Protein AF-A0A1W9S1E7-F1 (afdb_monomer_lite)

pLDDT: mean 90.96, std 10.85, range [51.06, 98.81]

Foldseek 3Di:
DDWDFQFKAQAKDFFDKDFAAFKEKEFDPVLDDLVCLAVVLVVLLVVQVVCVVVLHAYEYEYEAEELDPRSLRGHNHDCNSNVSYQEYEYEYDPVGPHDYDPDPPSVVSCVVSRRMYHYAYPPDPGHRPVVVVVPAAWPDDDSTMTMGGHPGTWMWGDDNVSSIITIIDD

Structure (mmCIF, N/CA/C/O backbone):
data_AF-A0A1W9S1E7-F1
#
_entry.id   AF-A0A1W9S1E7-F1
#
loop_
_atom_site.group_PDB
_atom_site.id
_atom_site.type_symbol
_atom_site.label_atom_id
_atom_site.label_alt_id
_atom_site.label_comp_id
_atom_site.label_asym_id
_atom_site.label_entity_id
_atom_site.label_seq_id
_atom_site.pdbx_PDB_ins_code
_atom_site.Cartn_x
_atom_site.Cartn_y
_atom_site.Cartn_z
_atom_site.occupancy
_atom_site.B_iso_or_equiv
_atom_site.auth_seq_id
_atom_site.auth_comp_id
_atom_site.auth_asym_id
_atom_site.auth_atom_id
_atom_site.pdbx_PDB_model_num
ATOM 1 N N . LYS A 1 1 ? -22.918 0.254 13.176 1.00 51.06 1 LYS A N 1
ATOM 2 C CA . LYS A 1 1 ? -22.555 -0.049 11.771 1.00 51.06 1 LYS A CA 1
ATOM 3 C C . LYS A 1 1 ? -21.868 -1.412 11.745 1.00 51.06 1 LYS A C 1
ATOM 5 O O . LYS A 1 1 ? -21.280 -1.764 12.758 1.00 51.06 1 LYS A O 1
ATOM 10 N N . SER A 1 2 ? -22.016 -2.203 10.681 1.00 67.81 2 SER A N 1
ATOM 11 C CA . SER A 1 2 ? -21.352 -3.512 10.568 1.00 67.81 2 SER A CA 1
ATOM 12 C C . SER A 1 2 ? -20.034 -3.319 9.831 1.00 67.81 2 SER A C 1
ATOM 14 O O . SER A 1 2 ? -20.078 -2.984 8.652 1.00 67.81 2 SER A O 1
ATOM 16 N N . GLU A 1 3 ? -18.904 -3.539 10.505 1.00 78.06 3 GLU A N 1
ATOM 17 C CA . GLU A 1 3 ? -17.582 -3.542 9.866 1.00 78.06 3 GLU A CA 1
ATOM 18 C C . GLU A 1 3 ? -17.570 -4.558 8.711 1.00 78.06 3 GLU A C 1
ATOM 20 O O . GLU A 1 3 ? -18.055 -5.688 8.849 1.00 78.06 3 GLU A O 1
ATOM 25 N N . LYS A 1 4 ? -17.038 -4.155 7.558 1.00 91.62 4 LYS A N 1
ATOM 26 C CA . LYS A 1 4 ? -16.901 -4.990 6.363 1.00 91.62 4 LYS A CA 1
ATOM 27 C C . LYS A 1 4 ? -15.423 -5.196 6.056 1.00 91.62 4 LYS A C 1
ATOM 29 O O . LYS A 1 4 ? -14.613 -4.282 6.151 1.00 91.62 4 LYS A O 1
ATOM 34 N N . VAL A 1 5 ? -15.067 -6.413 5.656 1.00 95.06 5 VAL A N 1
ATOM 35 C CA . VAL A 1 5 ? -13.684 -6.762 5.300 1.00 95.06 5 VAL A CA 1
ATOM 36 C C . VAL A 1 5 ? -13.296 -6.106 3.978 1.00 95.06 5 VAL A C 1
ATOM 38 O O . VAL A 1 5 ? -13.956 -6.370 2.974 1.00 95.06 5 VAL A O 1
ATOM 41 N N . LEU A 1 6 ? -12.233 -5.298 3.970 1.00 95.75 6 LEU A N 1
ATOM 42 C CA . LEU A 1 6 ? -11.569 -4.801 2.758 1.00 95.75 6 LEU A CA 1
ATOM 43 C C . LEU A 1 6 ? -10.621 -5.860 2.181 1.00 95.75 6 LEU A C 1
ATOM 45 O O . LEU A 1 6 ? -10.661 -6.137 0.984 1.00 95.75 6 LEU A O 1
ATOM 49 N N . LEU A 1 7 ? -9.781 -6.440 3.042 1.00 96.62 7 LEU A N 1
ATOM 50 C CA . LEU A 1 7 ? -8.892 -7.565 2.744 1.00 96.62 7 LEU A CA 1
ATOM 51 C C . LEU A 1 7 ? -8.532 -8.310 4.034 1.00 96.62 7 LEU A C 1
ATOM 53 O O . LEU A 1 7 ? -8.591 -7.734 5.124 1.00 96.62 7 LEU A O 1
ATOM 57 N N . ALA A 1 8 ? -8.129 -9.573 3.910 1.00 96.38 8 ALA A N 1
ATOM 58 C CA . ALA A 1 8 ? -7.522 -10.324 5.005 1.00 96.38 8 ALA A CA 1
ATOM 59 C C . ALA A 1 8 ? -6.406 -11.239 4.490 1.00 96.38 8 ALA A C 1
ATOM 61 O O . ALA A 1 8 ? -6.344 -11.571 3.306 1.00 96.38 8 ALA A O 1
ATOM 62 N N . SER A 1 9 ? -5.512 -11.635 5.389 1.00 94.44 9 SER A N 1
ATOM 63 C CA . SER A 1 9 ? -4.377 -12.496 5.071 1.00 94.44 9 SER A CA 1
ATOM 64 C C . SER A 1 9 ? -4.070 -13.451 6.223 1.00 94.44 9 SER A C 1
ATOM 66 O O . SER A 1 9 ? -4.229 -13.103 7.394 1.00 94.44 9 SER A O 1
ATOM 68 N N . ASP A 1 10 ? -3.631 -14.655 5.864 1.00 93.06 10 ASP A N 1
ATOM 69 C CA . ASP A 1 10 ? -3.043 -15.683 6.730 1.00 93.06 10 ASP A CA 1
ATOM 70 C C . ASP A 1 10 ? -1.501 -15.660 6.714 1.00 93.06 10 ASP A C 1
ATOM 72 O O . ASP A 1 10 ? -0.846 -16.521 7.302 1.00 93.06 10 ASP A O 1
ATOM 76 N N . THR A 1 11 ? -0.926 -14.663 6.040 1.00 91.44 11 THR A N 1
ATOM 77 C CA . THR A 1 11 ? 0.507 -14.437 5.913 1.00 91.44 11 THR A CA 1
ATOM 78 C C . THR A 1 11 ? 0.792 -12.960 6.193 1.00 91.44 11 THR A C 1
ATOM 80 O O . THR A 1 11 ? 0.751 -12.105 5.304 1.00 91.44 11 THR A O 1
ATOM 83 N N . VAL A 1 12 ? 1.061 -12.639 7.457 1.00 92.88 12 VAL A N 1
ATOM 84 C CA . VAL A 1 12 ? 1.309 -11.262 7.915 1.00 92.88 12 VAL A CA 1
ATOM 85 C C . VAL A 1 12 ? 2.567 -11.156 8.765 1.00 92.88 12 VAL A C 1
ATOM 87 O O . VAL A 1 12 ? 3.027 -12.136 9.352 1.00 92.88 12 VAL A O 1
ATOM 90 N N . VAL A 1 13 ? 3.093 -9.938 8.873 1.00 91.25 13 VAL A N 1
ATOM 91 C CA . VAL A 1 13 ? 4.186 -9.587 9.785 1.00 91.25 13 VAL A CA 1
ATOM 92 C C . VAL A 1 13 ? 3.815 -8.344 10.584 1.00 91.25 13 VAL A C 1
ATOM 94 O O . VAL A 1 13 ? 3.153 -7.434 10.088 1.00 91.25 13 VAL A O 1
ATOM 97 N N . GLY A 1 14 ? 4.265 -8.314 11.836 1.00 90.81 14 GLY A N 1
ATOM 98 C CA . GLY A 1 14 ? 3.929 -7.278 12.803 1.00 90.81 14 GLY A CA 1
ATOM 99 C C . GLY A 1 14 ? 2.877 -7.764 13.794 1.00 90.81 14 GLY A C 1
ATOM 100 O O . GLY A 1 14 ? 2.457 -8.918 13.770 1.00 90.81 14 GLY A O 1
ATOM 101 N N . ASN A 1 15 ? 2.493 -6.893 14.718 1.00 94.19 15 ASN A N 1
ATOM 102 C CA . ASN A 1 15 ? 1.451 -7.177 15.694 1.00 94.19 15 ASN A CA 1
ATOM 103 C C . ASN A 1 15 ? 0.885 -5.857 16.212 1.00 94.19 15 ASN A C 1
ATOM 105 O O . ASN A 1 15 ? 1.655 -5.006 16.663 1.00 94.19 15 ASN A O 1
ATOM 109 N N . GLY A 1 16 ? -0.434 -5.686 16.174 1.00 95.31 16 GLY A N 1
ATOM 110 C CA . GLY A 1 16 ? -1.062 -4.459 16.656 1.00 95.31 16 GLY A CA 1
ATOM 111 C C . GLY A 1 16 ? -2.411 -4.150 16.025 1.00 95.31 16 GLY A C 1
ATOM 112 O O . GLY A 1 16 ? -2.938 -4.912 15.211 1.00 95.31 16 GLY A O 1
ATOM 113 N N . ILE A 1 17 ? -2.956 -3.007 16.438 1.00 97.31 17 ILE A N 1
ATOM 114 C CA . ILE A 1 17 ? -4.206 -2.439 15.940 1.00 97.31 17 ILE A CA 1
ATOM 115 C C . ILE A 1 17 ? -3.930 -0.992 15.527 1.00 97.31 17 ILE A C 1
ATOM 117 O O . ILE A 1 17 ? -3.263 -0.264 16.263 1.00 97.31 17 ILE A O 1
ATOM 121 N N . ILE A 1 18 ? -4.419 -0.600 14.353 1.00 97.38 18 ILE A N 1
ATOM 122 C CA . ILE A 1 18 ? -4.403 0.777 13.849 1.00 97.38 18 ILE A CA 1
ATOM 123 C C . ILE A 1 18 ? -5.825 1.112 13.399 1.00 97.38 18 ILE A C 1
ATOM 125 O O . ILE A 1 18 ? -6.411 0.344 12.646 1.00 97.38 18 ILE A O 1
ATOM 129 N N . ASP A 1 19 ? -6.377 2.231 13.853 1.00 97.00 19 ASP A N 1
ATOM 130 C CA . ASP A 1 19 ? -7.792 2.600 13.687 1.00 97.00 19 ASP A CA 1
ATOM 131 C C . ASP A 1 19 ? -8.001 4.080 13.315 1.00 97.00 19 ASP A C 1
ATOM 133 O O . ASP A 1 19 ? -9.093 4.620 13.464 1.00 97.00 19 ASP A O 1
ATOM 137 N N . HIS A 1 20 ? -6.947 4.749 12.837 1.00 96.62 20 HIS A N 1
ATOM 138 C CA . HIS A 1 20 ? -6.947 6.186 12.532 1.00 96.62 20 HIS A CA 1
ATOM 139 C C . HIS A 1 20 ? -6.477 6.527 11.108 1.00 96.62 20 HIS A C 1
ATOM 141 O O . HIS A 1 20 ? -6.343 7.703 10.785 1.00 96.62 20 HIS A O 1
ATOM 147 N N . ILE A 1 21 ? -6.202 5.533 10.254 1.00 98.19 21 ILE A N 1
ATOM 148 C CA . ILE A 1 21 ? -5.754 5.770 8.870 1.00 98.19 21 ILE A CA 1
ATOM 149 C C . ILE A 1 21 ? -6.962 5.893 7.943 1.00 98.19 21 ILE A C 1
ATOM 151 O O . ILE A 1 21 ? -7.801 4.994 7.904 1.00 98.19 21 ILE A O 1
ATOM 155 N N . THR A 1 22 ? -7.007 6.964 7.155 1.00 98.38 22 THR A N 1
ATOM 156 C CA . THR A 1 22 ? -8.012 7.198 6.101 1.00 98.38 22 THR A CA 1
ATOM 157 C C . THR A 1 22 ? -7.427 7.125 4.691 1.00 98.38 22 THR A C 1
ATOM 159 O O . THR A 1 22 ? -8.160 6.955 3.719 1.00 98.38 22 THR A O 1
ATOM 162 N N . ASP A 1 23 ? -6.107 7.252 4.562 1.00 98.75 23 ASP A N 1
ATOM 163 C CA . ASP A 1 23 ? -5.413 7.297 3.281 1.00 98.75 23 ASP A CA 1
ATOM 164 C C . ASP A 1 23 ? -4.996 5.901 2.803 1.00 98.75 23 ASP A C 1
ATOM 166 O O . ASP A 1 23 ? -4.326 5.145 3.517 1.00 98.75 23 ASP A O 1
ATOM 170 N N . ILE A 1 24 ? -5.349 5.575 1.557 1.00 98.81 24 ILE A N 1
ATOM 171 C CA . ILE A 1 24 ? -4.849 4.389 0.855 1.00 98.81 24 ILE A CA 1
ATOM 172 C C . ILE A 1 24 ? -4.174 4.838 -0.438 1.00 98.81 24 ILE A C 1
ATOM 174 O O . ILE A 1 24 ? -4.785 5.487 -1.286 1.00 98.81 24 ILE A O 1
ATOM 178 N N . VAL A 1 25 ? -2.920 4.436 -0.609 1.00 98.81 25 VAL A N 1
ATOM 179 C CA . VAL A 1 25 ? -2.156 4.597 -1.845 1.00 98.81 25 VAL A CA 1
ATOM 180 C C . VAL A 1 25 ? -1.989 3.220 -2.460 1.00 98.81 25 VAL A C 1
ATOM 182 O O . VAL A 1 25 ? -1.494 2.300 -1.806 1.00 98.81 25 VAL A O 1
ATOM 185 N N . TYR A 1 26 ? -2.407 3.051 -3.709 1.00 98.62 26 TYR A N 1
ATOM 186 C CA . TYR A 1 26 ? -2.311 1.759 -4.367 1.00 98.62 26 TYR A CA 1
ATOM 187 C C . TYR A 1 26 ? -1.918 1.833 -5.831 1.00 98.62 26 TYR A C 1
ATOM 189 O O . TYR A 1 26 ? -2.225 2.786 -6.542 1.00 98.62 26 TYR A O 1
ATOM 197 N N . VAL A 1 27 ? -1.246 0.778 -6.281 1.00 98.00 27 VAL A N 1
ATOM 198 C CA . VAL A 1 27 ? -0.953 0.548 -7.694 1.00 98.00 27 VAL A CA 1
ATOM 199 C C . VAL A 1 27 ? -2.215 0.015 -8.366 1.00 98.00 27 VAL A C 1
ATOM 201 O O . VAL A 1 27 ? -2.790 -0.973 -7.905 1.00 98.00 27 VAL A O 1
ATOM 204 N N . LYS A 1 28 ? -2.663 0.664 -9.439 1.00 96.69 28 LYS A N 1
ATOM 205 C CA . LYS A 1 28 ? -3.882 0.305 -10.173 1.00 96.69 28 LYS A CA 1
ATOM 206 C C . LYS A 1 28 ? -3.691 -1.041 -10.895 1.00 96.69 28 LYS A C 1
ATOM 208 O O . LYS A 1 28 ? -2.802 -1.111 -11.755 1.00 96.69 28 LYS A O 1
ATOM 213 N N . PRO A 1 29 ? -4.493 -2.085 -10.588 1.00 94.06 29 PRO A N 1
ATOM 214 C CA . PRO A 1 29 ? -4.351 -3.415 -11.189 1.00 94.06 29 PRO A CA 1
ATOM 215 C C . PRO A 1 29 ? -4.304 -3.394 -12.720 1.00 94.06 29 PRO A C 1
ATOM 217 O O . PRO A 1 29 ? -3.463 -4.049 -13.322 1.00 94.06 29 PRO A O 1
ATOM 220 N N . GLU A 1 30 ? -5.170 -2.598 -13.344 1.00 93.81 30 GLU A N 1
ATOM 221 C CA . GLU A 1 30 ? -5.347 -2.501 -14.795 1.00 93.81 30 GLU A CA 1
ATOM 222 C C . GLU A 1 30 ? -4.159 -1.877 -15.537 1.00 93.81 30 GLU A C 1
ATOM 224 O O . GLU A 1 30 ? -4.025 -2.045 -16.746 1.00 93.81 30 GLU A O 1
ATOM 229 N N . SER A 1 31 ? -3.304 -1.148 -14.819 1.00 94.00 31 SER A N 1
ATOM 230 C CA . SER A 1 31 ? -2.123 -0.481 -15.378 1.00 94.00 31 SER A CA 1
ATOM 231 C C . SER A 1 31 ? -0.816 -1.168 -14.987 1.00 94.00 31 SER A C 1
ATOM 233 O O . SER A 1 31 ? 0.256 -0.736 -15.413 1.00 94.00 31 SER A O 1
ATOM 235 N N . PHE A 1 32 ? -0.877 -2.208 -14.148 1.00 94.06 32 PHE A N 1
ATOM 236 C CA . PHE A 1 32 ? 0.327 -2.849 -13.649 1.00 94.06 32 PHE A CA 1
ATOM 237 C C . PHE A 1 32 ? 1.046 -3.615 -14.760 1.00 94.06 32 PHE A C 1
ATOM 239 O O . PHE A 1 32 ? 0.505 -4.538 -15.359 1.00 94.06 32 PHE A O 1
ATOM 246 N N . ASP A 1 33 ? 2.307 -3.261 -14.980 1.00 93.06 33 ASP A N 1
ATOM 247 C CA . ASP A 1 33 ? 3.195 -3.933 -15.911 1.00 93.06 33 ASP A CA 1
ATOM 248 C C . ASP A 1 33 ? 4.635 -3.839 -15.396 1.00 93.06 33 ASP A C 1
ATOM 250 O O . ASP A 1 33 ? 5.125 -2.759 -15.044 1.00 93.06 33 ASP A O 1
ATOM 254 N N . THR A 1 34 ? 5.335 -4.975 -15.378 1.00 92.12 34 THR A N 1
ATOM 255 C CA . THR A 1 34 ? 6.713 -5.085 -14.876 1.00 92.12 34 THR A CA 1
ATOM 256 C C . THR A 1 34 ? 7.702 -4.182 -15.619 1.00 92.12 34 THR A C 1
ATOM 258 O O . THR A 1 34 ? 8.759 -3.852 -15.087 1.00 92.12 34 THR A O 1
ATOM 261 N N . ARG A 1 35 ? 7.369 -3.742 -16.841 1.00 94.00 35 ARG A N 1
ATOM 262 C CA . ARG A 1 35 ? 8.180 -2.812 -17.644 1.00 94.00 35 ARG A CA 1
ATOM 263 C C . ARG A 1 35 ? 8.191 -1.387 -17.086 1.00 94.00 35 ARG A C 1
ATOM 265 O O . ARG A 1 35 ? 9.104 -0.630 -17.408 1.00 94.00 35 ARG A O 1
ATOM 272 N N . TYR A 1 36 ? 7.212 -1.023 -16.257 1.00 96.56 36 TYR A N 1
ATOM 273 C CA . TYR A 1 36 ? 7.048 0.334 -15.725 1.00 96.56 36 TYR A CA 1
ATOM 274 C C . TYR A 1 36 ? 7.252 0.437 -14.208 1.00 96.56 36 TYR A C 1
ATOM 276 O O . TYR A 1 36 ? 7.029 1.500 -13.632 1.00 96.56 36 TYR A O 1
ATOM 284 N N . THR A 1 37 ? 7.739 -0.612 -13.543 1.00 95.19 37 THR A N 1
ATOM 285 C CA . THR A 1 37 ? 7.913 -0.645 -12.076 1.00 95.19 37 THR A CA 1
ATOM 286 C C . THR A 1 37 ? 8.851 0.440 -11.542 1.00 95.19 37 THR A C 1
ATOM 288 O O . THR A 1 37 ? 8.625 0.965 -10.453 1.00 95.19 37 THR A O 1
ATOM 291 N N . MET A 1 38 ? 9.854 0.854 -12.323 1.00 95.88 38 MET A N 1
ATOM 292 C CA . MET A 1 38 ? 10.698 2.012 -11.991 1.00 95.88 38 MET A CA 1
ATOM 293 C C . MET A 1 38 ? 9.892 3.318 -11.942 1.00 95.88 38 MET A C 1
ATOM 295 O O . MET A 1 38 ? 10.007 4.078 -10.985 1.00 95.88 38 MET A O 1
ATOM 299 N N . LYS A 1 39 ? 9.027 3.551 -12.935 1.00 97.69 39 LYS A N 1
ATOM 300 C CA . LYS A 1 39 ? 8.159 4.734 -12.989 1.00 97.69 39 LYS A CA 1
ATOM 301 C C . LYS A 1 39 ? 7.103 4.704 -11.881 1.00 97.69 39 LYS A C 1
ATOM 303 O O . LYS A 1 39 ? 6.835 5.732 -11.270 1.00 97.69 39 LYS A O 1
ATOM 308 N N . MET A 1 40 ? 6.576 3.524 -11.546 1.00 98.00 40 MET A N 1
ATOM 309 C CA . MET A 1 40 ? 5.700 3.347 -10.379 1.00 98.00 40 MET A CA 1
ATOM 310 C C . MET A 1 40 ? 6.395 3.764 -9.077 1.00 98.00 40 MET A C 1
ATOM 312 O O . MET A 1 40 ? 5.783 4.436 -8.254 1.00 98.00 40 MET A O 1
ATOM 316 N N . ALA A 1 41 ? 7.672 3.407 -8.890 1.00 97.50 41 ALA A N 1
ATOM 317 C CA . ALA A 1 41 ? 8.437 3.814 -7.711 1.00 97.50 41 ALA A CA 1
ATOM 318 C C . ALA A 1 41 ? 8.612 5.344 -7.623 1.00 97.50 41 ALA A C 1
ATOM 320 O O . ALA A 1 41 ? 8.488 5.909 -6.538 1.00 97.50 41 ALA A O 1
ATOM 321 N N . GLU A 1 42 ? 8.839 6.020 -8.753 1.00 98.19 42 GLU A N 1
ATOM 322 C CA . GLU A 1 42 ? 8.910 7.490 -8.822 1.00 98.19 42 GLU A CA 1
ATOM 323 C C . GLU A 1 42 ? 7.558 8.163 -8.525 1.00 98.19 42 GLU A C 1
ATOM 325 O O . GLU A 1 42 ? 7.505 9.210 -7.878 1.00 98.19 42 GLU A O 1
ATOM 330 N N . GLU A 1 43 ? 6.450 7.586 -8.996 1.00 98.50 43 GLU A N 1
ATOM 331 C CA . GLU A 1 43 ? 5.099 8.083 -8.705 1.00 98.50 43 GLU A CA 1
ATOM 332 C C . GLU A 1 43 ? 4.741 7.904 -7.223 1.00 98.50 43 GLU A C 1
ATOM 334 O O . GLU A 1 43 ? 4.235 8.839 -6.596 1.00 98.50 43 GLU A O 1
ATOM 339 N N . LEU A 1 44 ? 5.084 6.750 -6.640 1.00 98.56 44 LEU A N 1
ATOM 340 C CA . LEU A 1 44 ? 4.936 6.486 -5.208 1.00 98.56 44 LEU A CA 1
ATOM 341 C C . LEU A 1 44 ? 5.734 7.480 -4.359 1.00 98.56 44 LEU A C 1
ATOM 343 O O . LEU A 1 44 ? 5.196 8.007 -3.389 1.00 98.56 44 LEU A O 1
ATOM 347 N N . GLU A 1 45 ? 6.977 7.789 -4.740 1.00 98.50 45 GLU A N 1
ATOM 348 C CA . GLU A 1 45 ? 7.820 8.755 -4.025 1.00 98.50 45 GLU A CA 1
ATOM 349 C C . GLU A 1 45 ? 7.168 10.141 -3.940 1.00 98.50 45 GLU A C 1
ATOM 351 O O . GLU A 1 45 ? 7.149 10.757 -2.872 1.00 98.50 45 GLU A O 1
ATOM 356 N N . LYS A 1 46 ? 6.581 10.620 -5.044 1.00 98.44 46 LYS A N 1
ATOM 357 C CA . LYS A 1 46 ? 5.912 11.930 -5.092 1.00 98.44 46 LYS A CA 1
ATOM 358 C C . LYS A 1 46 ? 4.714 11.994 -4.148 1.00 98.44 46 LYS A C 1
ATOM 360 O O . LYS A 1 46 ? 4.572 12.979 -3.425 1.00 98.44 46 LYS A O 1
ATOM 365 N N . ILE A 1 47 ? 3.875 10.958 -4.144 1.00 98.62 47 ILE A N 1
ATOM 366 C CA . ILE A 1 47 ? 2.710 10.872 -3.252 1.00 98.62 47 ILE A CA 1
ATOM 367 C C . ILE A 1 47 ? 3.175 10.752 -1.796 1.00 98.62 47 ILE A C 1
ATOM 369 O O . ILE A 1 47 ? 2.697 11.481 -0.927 1.00 98.62 47 ILE A O 1
ATOM 373 N N . ASN A 1 48 ? 4.172 9.902 -1.533 1.00 98.56 48 ASN A N 1
ATOM 374 C CA . ASN A 1 48 ? 4.747 9.726 -0.204 1.00 98.56 48 ASN A CA 1
ATOM 375 C C . ASN A 1 48 ? 5.296 11.039 0.366 1.00 98.56 48 ASN A C 1
ATOM 377 O O . ASN A 1 48 ? 5.039 11.343 1.525 1.00 98.56 48 ASN A O 1
ATOM 381 N N . HIS A 1 49 ? 6.013 11.841 -0.429 1.00 98.38 49 HIS A N 1
ATOM 382 C CA . HIS A 1 49 ? 6.537 13.133 0.025 1.00 98.38 49 HIS A CA 1
ATOM 383 C C . HIS A 1 49 ? 5.434 14.084 0.503 1.00 98.38 49 HIS A C 1
ATOM 385 O O . HIS A 1 49 ? 5.616 14.745 1.523 1.00 98.38 49 HIS A O 1
ATOM 391 N N . LYS A 1 50 ? 4.292 14.132 -0.194 1.00 98.44 50 LYS A N 1
ATOM 392 C CA . LYS A 1 50 ? 3.146 14.962 0.206 1.00 98.44 50 LYS A CA 1
ATOM 393 C C . LYS A 1 50 ? 2.535 14.465 1.514 1.00 98.44 50 LYS A C 1
ATOM 395 O O . LYS A 1 50 ? 2.429 15.230 2.465 1.00 98.44 50 LYS A O 1
ATOM 400 N N . LEU A 1 51 ? 2.222 13.170 1.589 1.00 98.50 51 LEU A N 1
ATOM 401 C CA . LEU A 1 51 ? 1.609 12.565 2.775 1.00 98.50 51 LEU A CA 1
ATOM 402 C C . LEU A 1 51 ? 2.508 12.669 4.013 1.00 98.50 51 LEU A C 1
ATOM 404 O O . LEU A 1 51 ? 2.028 12.982 5.097 1.00 98.50 51 LEU A O 1
ATOM 408 N N . VAL A 1 52 ? 3.821 12.480 3.859 1.00 98.19 52 VAL A N 1
ATOM 409 C CA . VAL A 1 52 ? 4.787 12.664 4.952 1.00 98.19 52 VAL A CA 1
ATOM 410 C C . VAL A 1 52 ? 4.858 14.126 5.398 1.00 98.19 52 VAL A C 1
ATOM 412 O O . VAL A 1 52 ? 4.914 14.381 6.598 1.00 98.19 52 VAL A O 1
ATOM 415 N N . ALA A 1 53 ? 4.836 15.087 4.469 1.00 98.25 53 ALA A N 1
ATOM 416 C CA . ALA A 1 53 ? 4.839 16.512 4.811 1.00 98.25 53 ALA A CA 1
ATOM 417 C C . ALA A 1 53 ? 3.565 16.948 5.560 1.00 98.25 53 ALA A C 1
ATOM 419 O O . ALA A 1 53 ? 3.616 17.886 6.354 1.00 98.25 53 ALA A O 1
ATOM 420 N N . GLU A 1 54 ? 2.448 16.258 5.328 1.00 97.94 54 GLU A N 1
ATOM 421 C CA . GLU A 1 54 ? 1.158 16.481 5.993 1.00 97.94 54 GLU A CA 1
ATOM 422 C C . GLU A 1 54 ? 0.973 15.645 7.278 1.00 97.94 54 GLU A C 1
ATOM 424 O O . GLU A 1 54 ? -0.074 15.744 7.911 1.00 97.94 54 GLU A O 1
ATOM 429 N N . ASP A 1 55 ? 1.963 14.832 7.670 1.00 97.62 55 ASP A N 1
ATOM 430 C CA . ASP A 1 55 ? 1.879 13.850 8.770 1.00 97.62 55 ASP A CA 1
ATOM 431 C C . ASP A 1 55 ? 0.687 12.881 8.637 1.00 97.62 55 ASP A C 1
ATOM 433 O O . ASP A 1 55 ? -0.009 12.543 9.596 1.00 97.62 55 ASP A O 1
ATOM 437 N N . ARG A 1 56 ? 0.440 12.425 7.406 1.00 98.06 56 ARG A N 1
ATOM 438 C CA . ARG A 1 56 ? -0.663 11.526 7.055 1.00 98.06 56 ARG A CA 1
ATOM 439 C C . ARG A 1 56 ? -0.155 10.102 6.843 1.00 98.06 56 ARG A C 1
ATOM 441 O O . ARG A 1 56 ? 0.347 9.781 5.760 1.00 98.06 56 ARG A O 1
ATOM 448 N N . PRO A 1 57 ? -0.252 9.220 7.854 1.00 97.94 57 PRO A N 1
ATOM 449 C CA . PRO A 1 57 ? 0.071 7.813 7.670 1.00 97.94 57 PRO A CA 1
ATOM 450 C C . PRO A 1 57 ? -0.938 7.159 6.724 1.00 97.94 57 PRO A C 1
ATOM 452 O O . PRO A 1 57 ? -2.130 7.449 6.780 1.00 97.94 57 PRO A O 1
ATOM 455 N N . TYR A 1 58 ? -0.467 6.232 5.894 1.00 98.75 58 TYR A N 1
ATOM 456 C CA . TYR A 1 58 ? -1.308 5.594 4.882 1.00 98.75 58 TYR A CA 1
ATOM 457 C C . TYR A 1 58 ? -1.076 4.084 4.776 1.00 98.75 58 TYR A C 1
ATOM 459 O O . TYR A 1 58 ? -0.088 3.531 5.283 1.00 98.75 58 TYR A O 1
ATOM 467 N N . ILE A 1 59 ? -2.017 3.418 4.106 1.00 98.75 59 ILE A N 1
ATOM 468 C CA . ILE A 1 59 ? -1.903 2.027 3.662 1.00 98.75 59 ILE A CA 1
ATOM 469 C C . ILE A 1 59 ? -1.341 2.015 2.243 1.00 98.75 59 ILE A C 1
ATOM 471 O O . ILE A 1 59 ? -1.911 2.645 1.355 1.00 98.75 59 ILE A O 1
ATOM 475 N N . LEU A 1 60 ? -0.257 1.277 2.017 1.00 98.56 60 LEU A N 1
ATOM 476 C CA . LEU A 1 60 ? 0.321 1.057 0.694 1.00 98.56 60 LEU A CA 1
ATOM 477 C C . LEU A 1 60 ? -0.067 -0.322 0.158 1.00 98.56 60 LEU A C 1
ATOM 479 O O . LEU A 1 60 ? 0.204 -1.331 0.808 1.00 98.56 60 LEU A O 1
ATOM 483 N N . ILE A 1 61 ? -0.643 -0.379 -1.042 1.00 98.19 61 ILE A N 1
ATOM 484 C CA . ILE A 1 61 ? -1.020 -1.631 -1.713 1.00 98.19 61 ILE A CA 1
ATOM 485 C C . ILE A 1 61 ? -0.363 -1.698 -3.091 1.00 98.19 61 ILE A C 1
ATOM 487 O O . ILE A 1 61 ? -0.441 -0.762 -3.881 1.00 98.19 61 ILE A O 1
ATOM 491 N N . GLY A 1 62 ? 0.272 -2.815 -3.418 1.00 95.81 62 GLY A N 1
ATOM 492 C CA . GLY A 1 62 ? 0.914 -2.982 -4.718 1.00 95.81 62 GLY A CA 1
ATOM 493 C C . GLY A 1 62 ? 1.200 -4.433 -5.037 1.00 95.81 62 GLY A C 1
ATOM 494 O O . GLY A 1 62 ? 0.845 -5.328 -4.270 1.00 95.81 62 GLY A O 1
ATOM 495 N N . PHE A 1 63 ? 1.812 -4.658 -6.195 1.00 93.50 63 PHE A N 1
ATOM 496 C CA . PHE A 1 63 ? 1.988 -5.994 -6.748 1.00 93.50 63 PHE A CA 1
ATOM 497 C C . PHE A 1 63 ? 3.440 -6.452 -6.703 1.00 93.50 63 PHE A C 1
ATOM 499 O O . PHE A 1 63 ? 4.364 -5.699 -7.021 1.00 93.50 63 PHE A O 1
ATOM 506 N N . GLY A 1 64 ? 3.620 -7.721 -6.345 1.00 90.44 64 GLY A N 1
ATOM 507 C CA . GLY A 1 64 ? 4.935 -8.325 -6.200 1.00 90.44 64 GLY A CA 1
ATOM 508 C C . GLY A 1 64 ? 5.709 -7.778 -5.001 1.00 90.44 64 GLY A C 1
ATOM 509 O O . GLY A 1 64 ? 5.145 -7.288 -4.025 1.00 90.44 64 GLY A O 1
ATOM 510 N N . ARG A 1 65 ? 7.028 -7.921 -5.077 1.00 89.31 65 ARG A N 1
ATOM 511 C CA . ARG A 1 65 ? 7.975 -7.634 -4.005 1.00 89.31 65 ARG A CA 1
ATOM 512 C C . ARG A 1 65 ? 8.282 -6.145 -3.874 1.00 89.31 65 ARG A C 1
ATOM 514 O O . ARG A 1 65 ? 8.708 -5.525 -4.847 1.00 89.31 65 ARG A O 1
ATOM 521 N N . TRP A 1 66 ? 8.178 -5.587 -2.670 1.00 91.56 66 TRP A N 1
ATOM 522 C CA . TRP A 1 66 ? 8.659 -4.227 -2.402 1.00 91.56 66 TRP A CA 1
ATOM 523 C C . TRP A 1 66 ? 10.184 -4.175 -2.258 1.00 91.56 66 TRP A C 1
ATOM 525 O O . TRP A 1 66 ? 10.793 -4.988 -1.562 1.00 91.56 66 TRP A O 1
ATOM 535 N N . GLY A 1 67 ? 10.815 -3.198 -2.911 1.00 88.94 67 GLY A N 1
ATOM 536 C CA . GLY A 1 67 ? 12.256 -2.949 -2.807 1.00 88.94 67 GLY A CA 1
ATOM 537 C C . GLY A 1 67 ? 13.138 -4.060 -3.374 1.00 88.94 67 GLY A C 1
ATOM 538 O O . GLY A 1 67 ? 14.296 -4.200 -2.981 1.00 88.94 67 GLY A O 1
ATOM 539 N N . THR A 1 68 ? 12.594 -4.859 -4.293 1.00 86.88 68 THR A N 1
ATOM 540 C CA . THR A 1 68 ? 13.355 -5.844 -5.066 1.00 86.88 68 THR A CA 1
ATOM 541 C C . THR A 1 68 ? 14.322 -5.164 -6.037 1.00 86.88 68 THR A C 1
ATOM 543 O O . THR A 1 68 ? 14.030 -4.102 -6.576 1.00 86.88 68 THR A O 1
ATOM 546 N N . SER A 1 69 ? 15.473 -5.788 -6.292 1.00 86.31 69 SER A N 1
ATOM 547 C CA . SER A 1 69 ? 16.377 -5.390 -7.379 1.00 86.31 69 SER A CA 1
ATOM 548 C C . SER A 1 69 ? 15.988 -5.997 -8.728 1.00 86.31 69 SER A C 1
ATOM 550 O O . SER A 1 69 ? 16.538 -5.594 -9.746 1.00 86.31 69 SER A O 1
ATOM 552 N N . ASP A 1 70 ? 15.100 -6.995 -8.727 1.00 87.88 70 ASP A N 1
ATOM 553 C CA . ASP A 1 70 ? 14.538 -7.618 -9.924 1.00 87.88 70 ASP A CA 1
ATOM 554 C C . ASP A 1 70 ? 13.198 -6.942 -10.271 1.00 87.88 70 ASP A C 1
ATOM 556 O O . ASP A 1 70 ? 12.217 -7.185 -9.559 1.00 87.88 70 ASP A O 1
ATOM 560 N N . PRO A 1 71 ? 13.131 -6.121 -11.340 1.00 82.31 71 PRO A N 1
ATOM 561 C CA . PRO A 1 71 ? 11.914 -5.419 -11.751 1.00 82.31 71 PRO A CA 1
ATOM 562 C C . PRO A 1 71 ? 10.779 -6.347 -12.187 1.00 82.31 71 PRO A C 1
ATOM 564 O O . PRO A 1 71 ? 9.629 -5.913 -12.224 1.00 82.31 71 PRO A O 1
ATOM 567 N N . GLN A 1 72 ? 11.079 -7.604 -12.535 1.00 85.81 72 GLN A N 1
ATOM 568 C CA . GLN A 1 72 ? 10.035 -8.583 -12.825 1.00 85.81 72 GLN A CA 1
ATOM 569 C C . GLN A 1 72 ? 9.365 -9.048 -11.537 1.00 85.81 72 GLN A C 1
ATOM 571 O O . GLN A 1 72 ? 8.163 -9.252 -11.518 1.00 85.81 72 GLN A O 1
ATOM 576 N N . ALA A 1 73 ? 10.104 -9.152 -10.434 1.00 86.31 73 ALA A N 1
ATOM 577 C CA . ALA A 1 73 ? 9.568 -9.665 -9.180 1.00 86.31 73 ALA A CA 1
ATOM 578 C C . ALA A 1 73 ? 8.685 -8.666 -8.407 1.00 86.31 73 ALA A C 1
ATOM 580 O O . ALA A 1 73 ? 8.065 -9.065 -7.420 1.00 86.31 73 ALA A O 1
ATOM 581 N N . GLY A 1 74 ? 8.644 -7.384 -8.787 1.00 90.31 74 GLY A N 1
ATOM 582 C CA . GLY A 1 74 ? 7.881 -6.356 -8.077 1.00 90.31 74 GLY A CA 1
ATOM 583 C C . GLY A 1 74 ? 8.393 -4.936 -8.296 1.00 90.31 74 GLY A C 1
ATOM 584 O O . GLY A 1 74 ? 9.005 -4.625 -9.316 1.00 90.31 74 GLY A O 1
ATOM 585 N N . ILE A 1 75 ? 8.134 -4.062 -7.323 1.00 93.81 75 ILE A N 1
ATOM 586 C CA . ILE A 1 75 ? 8.387 -2.625 -7.439 1.00 93.81 75 ILE A CA 1
ATOM 587 C C . ILE A 1 75 ? 9.674 -2.256 -6.678 1.00 93.81 75 ILE A C 1
ATOM 589 O O . ILE A 1 75 ? 9.731 -2.416 -5.453 1.00 93.81 75 ILE A O 1
ATOM 593 N N . PRO A 1 76 ? 10.702 -1.714 -7.360 1.00 93.44 76 PRO A N 1
ATOM 594 C CA . PRO A 1 76 ? 12.030 -1.449 -6.802 1.00 93.44 76 PRO A CA 1
ATOM 595 C C . PRO A 1 76 ? 12.094 -0.152 -5.968 1.00 93.44 76 PRO A C 1
ATOM 597 O O . PRO A 1 76 ? 12.999 0.665 -6.129 1.00 93.44 76 PRO A O 1
ATOM 600 N N . VAL A 1 77 ? 11.134 0.055 -5.062 1.00 93.69 77 VAL A N 1
ATOM 601 C CA . VAL A 1 77 ? 11.131 1.204 -4.140 1.00 93.69 77 VAL A CA 1
AT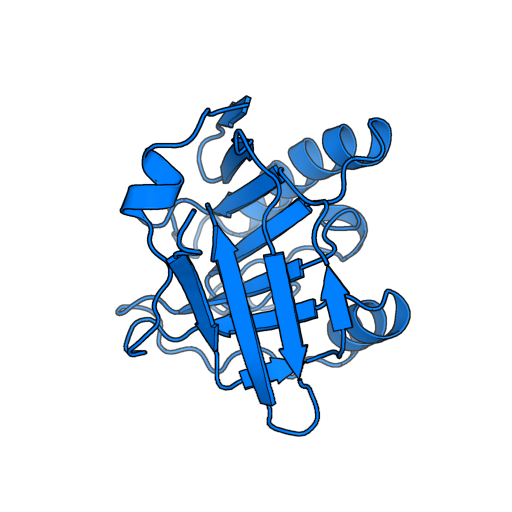OM 602 C C . VAL A 1 77 ? 12.251 1.110 -3.103 1.00 93.69 77 VAL A C 1
ATOM 604 O O . VAL A 1 77 ? 12.451 0.093 -2.440 1.00 93.69 77 VAL A O 1
ATOM 607 N N . LYS A 1 78 ? 12.943 2.220 -2.867 1.00 92.38 78 LYS A N 1
ATOM 608 C CA . LYS A 1 78 ? 13.726 2.419 -1.643 1.00 92.38 78 LYS A CA 1
ATOM 609 C C . LYS A 1 78 ? 12.774 2.731 -0.493 1.00 92.38 78 LYS A C 1
ATOM 611 O O . LYS A 1 78 ? 11.764 3.395 -0.687 1.00 92.38 78 LYS A O 1
ATOM 616 N N . PHE A 1 79 ? 13.139 2.351 0.732 1.00 89.62 79 PHE A N 1
ATOM 617 C CA . PHE A 1 79 ? 12.290 2.603 1.905 1.00 89.62 79 PHE A CA 1
ATOM 618 C C . PHE A 1 79 ? 11.912 4.086 2.075 1.00 89.62 79 PHE A C 1
ATOM 620 O O . PHE A 1 79 ? 10.769 4.394 2.385 1.00 89.62 79 PHE A O 1
ATOM 627 N N . GLY A 1 80 ? 12.838 5.013 1.798 1.00 92.62 80 GLY A N 1
ATOM 628 C CA . GLY A 1 80 ? 12.564 6.456 1.846 1.00 92.62 80 GLY A CA 1
ATOM 629 C C . GLY A 1 80 ? 11.451 6.923 0.898 1.00 92.62 80 GLY A C 1
ATOM 630 O O . GLY A 1 80 ? 10.768 7.890 1.215 1.00 92.62 80 GLY A O 1
ATOM 631 N N . GLN A 1 81 ? 11.224 6.209 -0.210 1.00 96.31 81 GLN A N 1
ATOM 632 C CA . GLN A 1 81 ? 10.183 6.525 -1.195 1.00 96.31 81 GLN A CA 1
ATOM 633 C C . GLN A 1 81 ? 8.779 6.112 -0.729 1.00 96.31 81 GLN A C 1
ATOM 635 O O . GLN A 1 81 ? 7.799 6.545 -1.319 1.00 96.31 81 GLN A O 1
ATOM 640 N N . VAL A 1 82 ? 8.669 5.291 0.320 1.00 97.00 82 VAL A N 1
ATOM 641 C CA . VAL A 1 82 ? 7.397 4.783 0.873 1.00 97.00 82 VAL A CA 1
ATOM 642 C C . VAL A 1 82 ? 7.360 4.872 2.405 1.00 97.00 82 VAL A C 1
ATOM 644 O O . VAL A 1 82 ? 6.664 4.121 3.083 1.00 97.00 82 VAL A O 1
ATOM 647 N N . SER A 1 83 ? 8.145 5.784 2.975 1.00 95.62 83 SER A N 1
ATOM 648 C CA . SER A 1 83 ? 8.418 5.884 4.415 1.00 95.62 83 SER A CA 1
ATOM 649 C C . SER A 1 83 ? 7.217 6.304 5.272 1.00 95.62 83 SER A C 1
ATOM 651 O O . SER A 1 83 ? 7.207 6.048 6.477 1.00 95.62 83 SER A O 1
ATOM 653 N N . GLY A 1 84 ? 6.205 6.939 4.676 1.00 97.00 84 GLY A N 1
ATOM 654 C CA . GLY A 1 84 ? 4.963 7.303 5.359 1.00 97.00 84 GLY A CA 1
ATOM 655 C C . GLY A 1 84 ? 3.998 6.129 5.548 1.00 97.00 84 GLY A C 1
ATOM 656 O O . GLY A 1 84 ? 3.085 6.221 6.372 1.00 97.00 84 GLY A O 1
ATOM 657 N N . ALA A 1 85 ? 4.207 5.011 4.844 1.00 97.88 85 ALA A N 1
ATOM 658 C CA . ALA A 1 85 ? 3.349 3.842 4.968 1.00 97.88 85 ALA A CA 1
ATOM 659 C C . ALA A 1 85 ? 3.452 3.242 6.380 1.00 97.88 85 ALA A C 1
ATOM 661 O O . ALA A 1 85 ? 4.541 2.996 6.903 1.00 97.88 85 ALA A O 1
ATOM 662 N N . ARG A 1 86 ? 2.302 2.983 7.006 1.00 97.56 86 ARG A N 1
ATOM 663 C CA . ARG A 1 86 ? 2.208 2.242 8.282 1.00 97.56 86 ARG A CA 1
ATOM 664 C C . ARG A 1 86 ? 1.676 0.830 8.098 1.00 97.56 86 ARG A C 1
ATOM 666 O O . ARG A 1 86 ? 1.859 -0.024 8.965 1.00 97.56 86 ARG A O 1
ATOM 673 N N . VAL A 1 87 ? 1.055 0.586 6.951 1.00 97.94 87 VAL A N 1
ATOM 674 C CA . VAL A 1 87 ? 0.576 -0.720 6.523 1.00 97.9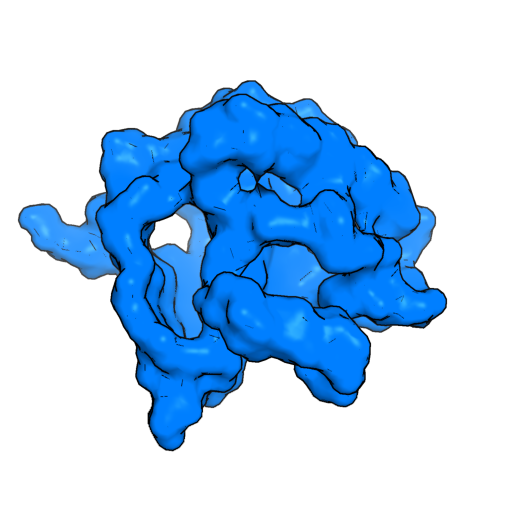4 87 VAL A CA 1
ATOM 675 C C . VAL A 1 87 ? 1.033 -0.934 5.089 1.00 97.94 87 VAL A C 1
ATOM 677 O O . VAL A 1 87 ? 0.878 -0.044 4.257 1.00 97.94 87 VAL A O 1
ATOM 680 N N . MET A 1 88 ? 1.601 -2.099 4.802 1.00 97.25 88 MET A N 1
ATOM 681 C CA . MET A 1 88 ? 2.040 -2.480 3.465 1.00 97.25 88 MET A CA 1
ATOM 682 C C . MET A 1 88 ? 1.390 -3.793 3.058 1.00 97.25 88 MET A C 1
ATOM 684 O O . MET A 1 88 ? 1.375 -4.755 3.823 1.00 97.25 88 MET A O 1
ATOM 688 N N . VAL A 1 89 ? 0.874 -3.833 1.837 1.00 96.25 89 VAL A N 1
ATOM 689 C CA . VAL A 1 89 ? 0.225 -4.998 1.249 1.00 96.25 89 VAL A CA 1
ATOM 690 C C . VAL A 1 89 ? 0.973 -5.366 -0.025 1.00 96.25 89 VAL A C 1
ATOM 692 O O . VAL A 1 89 ? 1.012 -4.586 -0.977 1.00 96.25 89 VAL A O 1
ATOM 695 N N . GLU A 1 90 ? 1.575 -6.552 -0.037 1.00 93.44 90 GLU A N 1
ATOM 696 C CA . GLU A 1 90 ? 2.036 -7.204 -1.260 1.00 93.44 90 GLU A CA 1
ATOM 697 C C . GLU A 1 90 ? 0.917 -8.096 -1.793 1.00 93.44 90 GLU A C 1
ATOM 699 O O . GLU A 1 90 ? 0.500 -9.052 -1.137 1.00 93.44 90 GLU A O 1
ATOM 704 N N . ALA A 1 91 ? 0.436 -7.791 -2.991 1.00 92.75 91 ALA A N 1
ATOM 705 C CA . ALA A 1 91 ? -0.555 -8.582 -3.694 1.00 92.75 91 ALA A CA 1
ATOM 706 C C . ALA A 1 91 ? 0.075 -9.351 -4.861 1.00 92.75 91 ALA A C 1
ATOM 708 O O . ALA A 1 91 ? 1.047 -8.914 -5.479 1.00 92.75 91 ALA A O 1
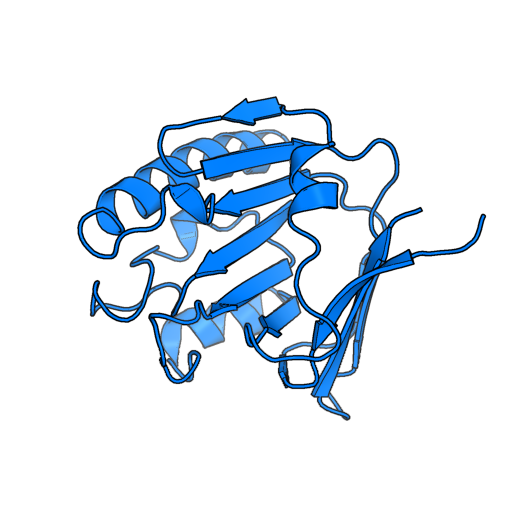ATOM 709 N N . THR A 1 92 ? -0.507 -10.497 -5.201 1.00 88.75 92 THR A N 1
ATOM 710 C CA . THR A 1 92 ? -0.194 -11.202 -6.459 1.00 88.75 92 THR A CA 1
ATOM 711 C C . THR A 1 92 ? -1.250 -10.888 -7.519 1.00 88.75 92 THR A C 1
ATOM 713 O O . THR A 1 92 ? -2.358 -10.462 -7.188 1.00 88.75 92 THR A O 1
ATOM 716 N N . LEU A 1 93 ? -0.921 -11.127 -8.789 1.00 82.19 93 LEU A N 1
ATOM 717 C CA . LEU A 1 93 ? -1.870 -11.131 -9.906 1.00 82.19 93 LEU A CA 1
ATOM 718 C C . LEU A 1 93 ? -1.916 -12.539 -10.522 1.00 82.19 93 LEU A C 1
ATOM 720 O O . LEU A 1 93 ? -0.931 -13.266 -10.399 1.00 82.19 93 LEU A O 1
ATOM 724 N N . PRO A 1 94 ? -3.016 -12.939 -11.191 1.00 76.62 94 PRO A N 1
ATOM 725 C CA . PRO A 1 94 ? -3.125 -14.259 -11.827 1.00 76.62 94 PRO A CA 1
ATOM 726 C C . PRO A 1 94 ? -1.978 -14.581 -12.789 1.00 76.62 94 PRO A C 1
ATOM 728 O O . PRO A 1 94 ? -1.516 -15.715 -12.870 1.00 76.62 94 PRO A O 1
ATOM 731 N N . GLU A 1 95 ? -1.495 -13.559 -13.488 1.00 69.25 95 GLU A N 1
ATOM 732 C CA . GLU A 1 95 ? -0.421 -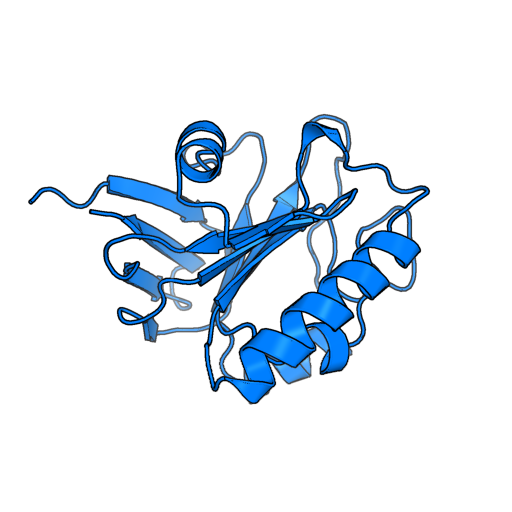13.652 -14.480 1.00 69.25 95 GLU A CA 1
ATOM 733 C C . GLU A 1 95 ? 0.980 -13.666 -13.841 1.00 69.25 95 GLU A C 1
ATOM 735 O O . GLU A 1 95 ? 1.976 -13.882 -14.526 1.00 69.25 95 GLU A O 1
ATOM 740 N N . LEU A 1 96 ? 1.065 -13.466 -12.520 1.00 64.38 96 LEU A N 1
ATOM 741 C CA . LEU A 1 96 ? 2.292 -13.212 -11.775 1.00 64.38 96 LEU A CA 1
ATOM 742 C C . LEU A 1 96 ? 2.372 -14.112 -10.536 1.00 64.38 96 LEU A C 1
ATOM 744 O O . LEU A 1 96 ? 2.016 -13.722 -9.420 1.00 64.38 96 LEU A O 1
ATOM 748 N N . ASN A 1 97 ? 2.870 -15.333 -10.728 1.00 57.41 97 ASN A N 1
ATOM 749 C CA . ASN A 1 97 ? 3.124 -16.272 -9.636 1.00 57.41 97 ASN A CA 1
ATOM 750 C C . ASN A 1 97 ? 4.505 -16.017 -9.018 1.00 57.41 97 ASN A C 1
ATOM 752 O O . ASN A 1 97 ? 5.464 -16.737 -9.290 1.00 57.41 97 ASN A O 1
ATOM 756 N N . TYR A 1 98 ? 4.606 -14.978 -8.189 1.00 63.75 98 TYR A N 1
ATOM 757 C CA . TYR A 1 98 ? 5.812 -14.691 -7.411 1.00 63.75 98 TYR A CA 1
ATOM 758 C C . TYR A 1 98 ? 5.690 -15.203 -5.980 1.00 63.75 98 TYR A C 1
ATOM 760 O O . TYR A 1 98 ? 4.645 -15.078 -5.340 1.00 63.75 98 TYR A O 1
ATOM 768 N N . THR A 1 99 ? 6.797 -15.709 -5.444 1.00 61.81 99 THR A N 1
ATOM 769 C CA . THR A 1 99 ? 6.949 -15.874 -3.999 1.00 61.81 99 THR A CA 1
ATOM 770 C C . THR A 1 99 ? 7.103 -14.487 -3.375 1.00 61.81 99 THR A C 1
ATOM 772 O O . THR A 1 99 ? 8.019 -13.741 -3.731 1.00 61.81 99 THR A O 1
ATOM 775 N N . LEU A 1 100 ? 6.197 -14.139 -2.462 1.00 62.69 100 LEU A N 1
ATOM 776 C CA . LEU A 1 100 ? 6.199 -12.859 -1.752 1.00 62.69 100 LEU A CA 1
ATOM 777 C C . LEU A 1 100 ? 7.454 -12.701 -0.874 1.00 62.69 100 LEU A C 1
ATOM 779 O O . LEU A 1 100 ? 8.143 -13.678 -0.557 1.00 62.69 100 LEU A O 1
ATOM 783 N N . SER A 1 101 ? 7.828 -11.456 -0.569 1.00 60.12 101 SER A N 1
ATOM 784 C CA . SER A 1 101 ? 9.191 -11.123 -0.143 1.00 60.12 101 SER A CA 1
ATOM 785 C C . SER A 1 101 ? 9.622 -11.765 1.176 1.00 60.12 101 SER A C 1
ATOM 787 O O . SER A 1 101 ? 9.046 -11.510 2.225 1.00 60.12 101 SER A O 1
ATOM 789 N N . GLN A 1 102 ? 10.776 -12.443 1.142 1.00 53.41 102 GLN A N 1
ATOM 790 C CA . GLN A 1 102 ? 11.637 -12.724 2.305 1.00 53.41 102 GLN A CA 1
ATOM 791 C C . GLN A 1 102 ? 13.007 -12.015 2.166 1.00 53.41 102 GLN A C 1
ATOM 793 O O . GLN A 1 102 ? 14.060 -12.643 2.243 1.00 53.41 102 GLN A O 1
ATOM 798 N N . GLY A 1 103 ? 13.027 -10.714 1.843 1.00 51.78 103 GLY A N 1
ATOM 799 C CA . GLY A 1 103 ? 14.269 -9.946 1.625 1.00 51.78 103 GLY A CA 1
ATOM 800 C C . GLY A 1 103 ? 14.708 -9.144 2.856 1.00 51.78 103 GLY A C 1
ATOM 801 O O . GLY A 1 103 ? 13.953 -8.304 3.330 1.00 51.78 103 GLY A O 1
ATOM 802 N N . SER A 1 104 ? 15.936 -9.351 3.343 1.00 57.06 104 SER A N 1
ATOM 803 C CA . SER A 1 104 ? 16.409 -8.899 4.666 1.00 57.06 104 SER A CA 1
ATOM 804 C C . SER A 1 104 ? 16.401 -7.379 4.903 1.00 57.06 104 SER A C 1
ATOM 806 O O . SER A 1 10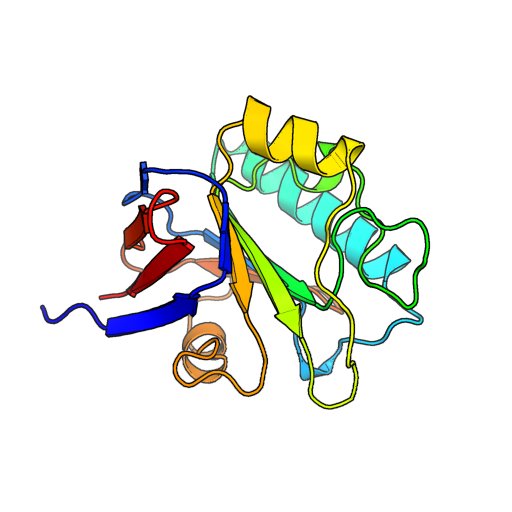4 ? 15.908 -6.943 5.936 1.00 57.06 104 SER A O 1
ATOM 808 N N . HIS A 1 105 ? 16.889 -6.536 3.983 1.00 60.06 105 HIS A N 1
ATOM 809 C CA . HIS A 1 105 ? 17.092 -5.104 4.290 1.00 60.06 105 HIS A CA 1
ATOM 810 C C . HIS A 1 105 ? 15.802 -4.268 4.329 1.00 60.06 105 HIS A C 1
ATOM 812 O O . HIS A 1 105 ? 15.625 -3.434 5.216 1.00 60.06 105 HIS A O 1
ATOM 818 N N . PHE A 1 106 ? 14.872 -4.501 3.400 1.00 68.75 106 PHE A N 1
ATOM 819 C CA . PHE A 1 106 ? 13.557 -3.852 3.436 1.00 68.75 106 PHE A CA 1
ATOM 820 C C . PHE A 1 106 ? 12.759 -4.321 4.663 1.00 68.75 106 PHE A C 1
ATOM 822 O O . PHE A 1 106 ? 12.120 -3.525 5.349 1.00 68.75 106 PHE A O 1
ATOM 829 N N . PHE A 1 107 ? 12.900 -5.604 5.003 1.00 69.81 107 PHE A N 1
ATOM 830 C CA . PHE A 1 107 ? 12.261 -6.211 6.161 1.00 69.81 107 PHE A CA 1
ATOM 831 C C . PHE A 1 107 ? 12.784 -5.673 7.498 1.00 69.81 107 PHE A C 1
ATOM 833 O O . PHE A 1 107 ? 11.995 -5.460 8.417 1.00 69.81 107 PHE A O 1
ATOM 840 N N . HIS A 1 108 ? 14.084 -5.372 7.605 1.00 73.31 108 HIS A N 1
ATOM 841 C CA . HIS A 1 108 ? 14.626 -4.698 8.787 1.00 73.31 108 HIS A CA 1
ATOM 842 C C . HIS A 1 108 ? 13.880 -3.387 9.063 1.00 73.31 108 HIS A C 1
ATOM 844 O O . HIS A 1 108 ? 13.393 -3.201 10.174 1.00 73.31 108 HIS A O 1
ATOM 850 N N . ASN A 1 109 ? 13.667 -2.543 8.050 1.00 77.25 109 ASN A N 1
ATOM 851 C CA . ASN A 1 109 ? 12.890 -1.312 8.219 1.00 77.25 109 ASN A CA 1
ATOM 852 C C . ASN A 1 109 ? 11.426 -1.590 8.592 1.00 77.25 109 ASN A C 1
ATOM 854 O O . ASN A 1 109 ? 10.921 -0.972 9.525 1.00 77.25 109 ASN A O 1
ATOM 858 N N . VAL A 1 110 ? 10.763 -2.550 7.936 1.00 76.31 110 VAL A N 1
ATOM 859 C CA . VAL A 1 110 ? 9.384 -2.954 8.286 1.00 76.31 110 VAL A CA 1
ATOM 860 C C . VAL A 1 110 ? 9.277 -3.293 9.776 1.00 76.31 110 VAL A C 1
ATOM 862 O O . VAL A 1 110 ? 8.392 -2.786 10.466 1.00 76.31 110 VAL A O 1
ATOM 865 N N . THR A 1 111 ? 10.224 -4.072 10.304 1.00 75.12 111 THR A N 1
ATOM 866 C CA . THR A 1 111 ? 10.246 -4.426 11.731 1.00 75.12 111 THR A CA 1
ATOM 867 C C . THR A 1 111 ? 10.604 -3.244 12.639 1.00 75.12 111 THR A C 1
ATOM 869 O O . THR A 1 111 ? 9.935 -3.032 13.650 1.00 75.12 111 THR A O 1
ATOM 872 N N . SER A 1 112 ? 11.605 -2.431 12.282 1.00 81.44 112 SER A N 1
ATOM 873 C CA . SER A 1 112 ? 12.060 -1.286 13.083 1.00 81.44 112 SER A CA 1
ATOM 874 C C . SER A 1 112 ? 11.015 -0.174 13.183 1.00 81.44 112 SER A C 1
ATOM 876 O O . SER A 1 112 ? 10.833 0.397 14.257 1.00 81.44 112 SER A O 1
ATOM 878 N N . PHE A 1 113 ? 10.298 0.103 12.094 1.00 84.38 113 PHE A N 1
ATOM 879 C CA . PHE A 1 113 ? 9.249 1.124 12.037 1.00 84.38 113 PHE A CA 1
ATOM 880 C C . PHE A 1 113 ? 7.858 0.582 12.395 1.00 84.38 113 PHE A C 1
ATOM 882 O O . PHE A 1 113 ? 6.878 1.318 12.304 1.00 84.38 113 PHE A O 1
ATOM 889 N N . LYS A 1 114 ? 7.772 -0.681 12.846 1.00 88.25 114 LYS A N 1
ATOM 890 C CA . LYS A 1 114 ? 6.527 -1.355 13.256 1.00 88.25 114 LYS A CA 1
ATOM 891 C C . LYS A 1 114 ? 5.433 -1.289 12.183 1.00 88.25 114 LYS A C 1
ATOM 893 O O . LYS A 1 114 ? 4.256 -1.121 12.497 1.00 88.25 114 LYS A O 1
ATOM 898 N N . ILE A 1 115 ? 5.834 -1.418 10.923 1.00 94.00 115 ILE A N 1
ATOM 899 C CA . ILE A 1 115 ? 4.910 -1.467 9.793 1.00 94.00 115 ILE A CA 1
ATOM 900 C C . ILE A 1 115 ? 4.183 -2.809 9.830 1.00 94.00 115 ILE A C 1
ATOM 902 O O . ILE A 1 115 ? 4.803 -3.862 9.986 1.00 94.00 115 ILE A O 1
ATOM 906 N N . LEU A 1 116 ? 2.863 -2.765 9.677 1.00 95.62 116 LEU A N 1
ATOM 907 C CA . LEU A 1 116 ? 2.050 -3.966 9.532 1.00 95.62 116 LEU A CA 1
ATOM 908 C C . LEU A 1 116 ? 2.116 -4.441 8.082 1.00 95.62 116 LEU A C 1
ATOM 910 O O . LEU A 1 116 ? 1.828 -3.677 7.164 1.00 95.62 116 LEU A O 1
ATOM 914 N N . TYR A 1 117 ? 2.502 -5.694 7.869 1.00 94.56 117 TYR A N 1
ATOM 915 C CA . TYR A 1 117 ? 2.754 -6.235 6.538 1.00 94.56 117 TYR A CA 1
ATOM 916 C C . TYR A 1 117 ? 1.776 -7.350 6.199 1.00 94.56 117 TYR A C 1
ATOM 918 O O . TYR A 1 117 ? 1.579 -8.258 7.003 1.00 94.56 117 TYR A O 1
ATOM 926 N N . PHE A 1 118 ? 1.216 -7.312 4.997 1.00 94.88 118 PHE A N 1
ATOM 927 C CA . PHE A 1 118 ? 0.241 -8.275 4.506 1.00 94.88 118 PHE A CA 1
ATOM 928 C C . PHE A 1 118 ? 0.713 -8.875 3.188 1.00 94.88 118 PHE A C 1
ATOM 930 O O . PHE A 1 118 ? 1.090 -8.157 2.267 1.00 94.88 118 PHE A O 1
ATOM 937 N N . SER A 1 119 ? 0.631 -10.194 3.083 1.00 93.19 119 SER A N 1
ATOM 938 C CA . SER A 1 119 ? 0.802 -10.936 1.836 1.00 93.19 119 SER A CA 1
ATOM 939 C C . SER A 1 119 ? -0.563 -11.433 1.361 1.00 93.19 119 SER A C 1
ATOM 941 O O . SER A 1 119 ? -1.190 -12.251 2.030 1.00 93.19 119 SER A O 1
ATOM 943 N N . VAL A 1 120 ? -1.069 -10.923 0.237 1.00 92.44 120 VAL A N 1
ATOM 944 C CA . VAL A 1 120 ? -2.424 -11.221 -0.252 1.00 92.44 120 VAL A CA 1
ATOM 945 C C . VAL A 1 120 ? -2.369 -11.907 -1.612 1.00 92.44 120 VAL A C 1
ATOM 947 O O . VAL A 1 120 ? -2.056 -11.316 -2.647 1.00 92.44 120 VAL A O 1
ATOM 950 N N . TYR A 1 121 ? -2.726 -13.186 -1.628 1.00 89.62 121 TYR A N 1
ATOM 951 C CA . TYR A 1 121 ? -2.789 -13.955 -2.863 1.00 89.62 121 TYR A CA 1
ATOM 952 C C . TYR A 1 121 ? -4.069 -13.659 -3.648 1.00 89.62 121 TYR A C 1
ATOM 954 O O . TYR A 1 121 ? -5.158 -13.591 -3.075 1.00 89.62 121 TYR A O 1
ATOM 962 N N . HIS A 1 122 ? -3.962 -13.550 -4.974 1.00 85.88 122 HIS A N 1
ATOM 963 C CA . HIS A 1 122 ? -5.099 -13.272 -5.849 1.00 85.88 122 HIS A CA 1
ATOM 964 C C . HIS A 1 122 ? -6.150 -14.378 -5.806 1.00 85.88 122 HIS A C 1
ATOM 966 O O . HIS A 1 122 ? -7.287 -14.110 -6.160 1.00 85.88 122 HIS A O 1
ATOM 972 N N . TYR A 1 123 ? -5.791 -15.599 -5.397 1.00 83.44 123 TYR A N 1
ATOM 973 C CA . TYR A 1 123 ? -6.692 -16.744 -5.242 1.00 83.44 123 TYR A CA 1
ATOM 974 C C . TYR A 1 123 ? -7.246 -16.913 -3.818 1.00 83.44 123 TYR A C 1
ATOM 976 O O . TYR A 1 123 ? -8.058 -17.811 -3.602 1.00 83.44 123 TYR A O 1
ATOM 984 N N . SER A 1 124 ? -6.841 -16.071 -2.858 1.00 83.19 124 SER A N 1
ATOM 985 C CA . SER A 1 124 ? -7.329 -16.129 -1.473 1.00 83.19 124 SER A CA 1
ATOM 986 C C . SER A 1 124 ? -8.853 -15.968 -1.403 1.00 83.19 124 SER A C 1
ATOM 988 O O . SER A 1 124 ? -9.474 -15.379 -2.289 1.00 83.19 124 SER A O 1
ATOM 990 N N . GLU A 1 125 ? -9.479 -16.476 -0.344 1.00 77.62 125 GLU A N 1
ATOM 991 C CA . GLU A 1 125 ? -10.897 -16.228 -0.055 1.00 77.62 125 GLU A CA 1
ATOM 992 C C . GLU A 1 125 ? -11.147 -14.741 0.260 1.00 77.62 125 GLU A C 1
ATOM 994 O O . GLU A 1 125 ? -12.150 -14.167 -0.162 1.00 77.62 125 GLU A O 1
ATOM 999 N N . TYR A 1 126 ? -10.186 -14.079 0.913 1.00 80.94 126 TYR A N 1
ATOM 1000 C CA . TYR A 1 126 ? -10.305 -12.699 1.396 1.00 80.94 126 TYR A CA 1
ATOM 1001 C C . TYR A 1 126 ? -9.439 -11.724 0.587 1.00 80.94 126 TYR A C 1
ATOM 1003 O O . TYR A 1 126 ? -8.539 -11.066 1.112 1.00 80.94 126 TYR A O 1
ATOM 1011 N N . ARG A 1 127 ? -9.712 -11.650 -0.720 1.00 88.88 127 ARG A N 1
ATOM 1012 C CA . ARG A 1 127 ? -8.994 -10.789 -1.680 1.00 88.88 127 ARG A CA 1
ATOM 1013 C C . ARG A 1 127 ? -9.231 -9.310 -1.395 1.00 88.88 127 ARG A C 1
ATOM 1015 O O . ARG A 1 127 ? -10.206 -8.928 -0.751 1.00 88.88 127 ARG A O 1
ATOM 1022 N N . ILE A 1 128 ? -8.366 -8.481 -1.970 1.00 94.56 128 ILE A N 1
ATOM 1023 C CA . ILE A 1 128 ? -8.552 -7.031 -2.008 1.00 94.56 128 ILE A CA 1
ATOM 1024 C C . ILE A 1 128 ? -9.838 -6.711 -2.776 1.00 94.56 128 ILE A C 1
ATOM 1026 O O . ILE A 1 128 ? -10.004 -7.121 -3.927 1.00 94.56 128 ILE A O 1
ATOM 1030 N N . LYS A 1 129 ? -10.748 -5.959 -2.152 1.00 94.81 129 LYS A N 1
ATOM 1031 C CA . LYS A 1 129 ? -11.967 -5.467 -2.807 1.00 94.81 129 LYS A CA 1
ATOM 1032 C C . LYS A 1 129 ? -11.677 -4.245 -3.681 1.00 94.81 129 LYS A C 1
ATOM 1034 O O . LYS A 1 129 ? -11.953 -3.114 -3.286 1.00 94.81 129 LYS A O 1
ATOM 1039 N N . TRP A 1 130 ? -11.154 -4.482 -4.883 1.00 94.50 130 TRP A N 1
ATOM 1040 C CA . TRP A 1 130 ? -10.817 -3.428 -5.851 1.00 94.50 130 TRP A CA 1
ATOM 1041 C C . TRP A 1 130 ? -12.000 -2.518 -6.199 1.00 94.50 130 TRP A C 1
ATOM 1043 O O . TRP A 1 130 ? -11.845 -1.304 -6.186 1.00 94.50 130 TRP A O 1
ATOM 1053 N N . GLU A 1 131 ? -13.200 -3.072 -6.392 1.00 94.56 131 GLU A N 1
ATOM 1054 C CA . GLU A 1 131 ? -14.413 -2.276 -6.650 1.00 94.56 131 GLU A CA 1
ATOM 1055 C C . GLU A 1 131 ? -14.713 -1.277 -5.526 1.00 94.56 131 GLU A C 1
ATOM 1057 O O . GLU A 1 131 ? -15.111 -0.140 -5.772 1.00 94.56 131 GLU A O 1
ATOM 1062 N N . TRP A 1 132 ? -14.472 -1.677 -4.274 1.00 95.94 132 TRP A N 1
ATOM 1063 C CA . TRP A 1 132 ? -14.646 -0.775 -3.144 1.00 95.94 132 TRP A CA 1
ATOM 1064 C C . TRP A 1 132 ? -13.598 0.342 -3.170 1.00 95.94 132 TRP A C 1
ATOM 1066 O O . TRP A 1 132 ? -13.981 1.505 -3.057 1.00 95.94 132 TRP A O 1
ATOM 1076 N N . LEU A 1 133 ? -12.318 0.019 -3.414 1.00 97.12 133 LEU A N 1
ATOM 1077 C CA . LEU A 1 133 ? -11.241 1.013 -3.564 1.00 97.12 133 LEU A CA 1
ATOM 1078 C C . LEU A 1 133 ? -11.521 2.002 -4.707 1.00 97.12 133 LEU A C 1
ATOM 1080 O O . LEU A 1 133 ? -11.258 3.193 -4.567 1.00 97.12 133 LEU A O 1
ATOM 1084 N N . ASN A 1 134 ? -12.077 1.522 -5.820 1.00 96.12 134 ASN A N 1
ATOM 1085 C CA . ASN A 1 134 ? -12.417 2.333 -6.991 1.00 96.12 134 ASN A CA 1
ATOM 1086 C C . ASN A 1 134 ? -13.611 3.272 -6.747 1.00 96.12 134 ASN A C 1
ATOM 1088 O O . ASN A 1 134 ? -13.760 4.262 -7.454 1.00 96.12 134 ASN A O 1
ATOM 1092 N N . SER A 1 135 ? -14.451 2.975 -5.752 1.00 96.31 135 SER A N 1
ATOM 1093 C CA . SER A 1 135 ? -15.615 3.799 -5.392 1.00 96.31 135 SER A CA 1
ATOM 1094 C C . SER A 1 135 ? -15.318 4.917 -4.384 1.00 96.31 135 SER A C 1
ATOM 1096 O O . SER A 1 135 ? -16.200 5.728 -4.108 1.00 96.31 135 SER A O 1
ATOM 1098 N N . GLN A 1 136 ? -14.106 4.963 -3.816 1.00 97.75 136 GLN A N 1
ATOM 1099 C CA . GLN A 1 136 ? -13.728 5.967 -2.816 1.00 97.75 136 GLN A CA 1
ATOM 1100 C C . GLN A 1 136 ? -13.349 7.313 -3.454 1.00 97.75 136 GLN A C 1
ATOM 1102 O O . GLN A 1 136 ? -13.089 7.412 -4.655 1.00 97.75 136 GLN A O 1
ATOM 1107 N N . ARG A 1 137 ? -13.274 8.364 -2.627 1.00 97.94 137 ARG A N 1
ATOM 1108 C CA . ARG A 1 137 ? -12.837 9.698 -3.051 1.00 97.94 137 ARG A CA 1
ATOM 1109 C C . ARG A 1 137 ? -11.378 9.653 -3.503 1.00 97.94 137 ARG A C 1
ATOM 1111 O O . ARG A 1 137 ? -10.487 9.380 -2.704 1.00 97.94 137 ARG A O 1
ATOM 1118 N N . VAL A 1 138 ? -11.131 9.978 -4.769 1.00 98.50 138 VAL A N 1
ATOM 1119 C CA . VAL A 1 138 ? -9.774 10.119 -5.312 1.00 98.50 138 VAL A CA 1
ATOM 1120 C C . VAL A 1 138 ? -9.194 11.467 -4.889 1.00 98.50 138 VAL A C 1
ATOM 1122 O O . VAL A 1 138 ? -9.791 12.512 -5.152 1.00 98.50 138 VAL A O 1
ATOM 1125 N N . VAL A 1 139 ? -8.042 11.439 -4.222 1.00 98.31 139 VAL A N 1
ATOM 1126 C CA . VAL A 1 139 ? -7.275 12.635 -3.841 1.00 98.31 139 VAL A CA 1
ATOM 1127 C C . VAL A 1 139 ? -6.277 12.985 -4.937 1.00 98.31 139 VAL A C 1
ATOM 1129 O O . VAL A 1 139 ? -6.182 14.140 -5.347 1.00 98.31 139 VAL A O 1
ATOM 1132 N N . GLU A 1 140 ? -5.566 11.977 -5.436 1.00 98.06 140 GLU A N 1
ATOM 1133 C CA . GLU A 1 140 ? -4.580 12.109 -6.501 1.00 98.06 140 GLU A CA 1
ATOM 1134 C C . GLU A 1 140 ? -4.540 10.823 -7.333 1.00 98.06 140 GLU A C 1
ATOM 1136 O O . GLU A 1 140 ? -4.669 9.714 -6.812 1.00 98.06 140 GLU A O 1
ATOM 1141 N N . GLU A 1 141 ? -4.361 10.963 -8.643 1.00 97.81 141 GLU A N 1
ATOM 1142 C CA . GLU A 1 141 ? -4.192 9.839 -9.558 1.00 97.81 141 GLU A CA 1
ATOM 1143 C C . GLU A 1 141 ? -3.074 10.154 -10.553 1.00 97.81 141 GLU A C 1
ATOM 1145 O O . GLU A 1 141 ? -3.020 11.238 -11.136 1.00 97.81 141 GLU A O 1
ATOM 1150 N N . THR A 1 142 ? -2.178 9.190 -10.737 1.00 97.94 142 THR A N 1
ATOM 1151 C CA . THR A 1 142 ? -1.105 9.207 -11.731 1.00 97.94 142 THR A CA 1
ATOM 1152 C C . THR A 1 142 ? -1.353 8.116 -12.775 1.00 97.94 142 THR A C 1
ATOM 1154 O O . THR A 1 142 ? -2.425 7.505 -12.830 1.00 97.94 142 THR A O 1
ATOM 1157 N N . GLU A 1 143 ? -0.368 7.844 -13.634 1.00 97.81 143 GLU A N 1
ATOM 1158 C CA . GLU A 1 143 ? -0.488 6.794 -14.644 1.00 97.81 143 GLU A CA 1
ATOM 1159 C C . GLU A 1 143 ? -0.692 5.414 -14.012 1.00 97.81 143 GLU A C 1
ATOM 1161 O O . GLU A 1 143 ? -1.577 4.685 -14.461 1.00 97.81 143 GLU A O 1
ATOM 1166 N N . PHE A 1 144 ? 0.028 5.103 -12.926 1.00 98.31 144 PHE A N 1
ATOM 1167 C CA . PHE A 1 144 ? -0.019 3.791 -12.275 1.00 98.31 144 PHE A CA 1
ATOM 1168 C C . PHE A 1 144 ? -0.575 3.799 -10.856 1.00 98.31 144 PHE A C 1
ATOM 1170 O O . PHE A 1 144 ? -1.036 2.761 -10.383 1.00 98.31 144 PHE A O 1
ATOM 1177 N N . ILE A 1 145 ? -0.534 4.932 -10.158 1.00 98.50 145 ILE A N 1
ATOM 1178 C CA . ILE A 1 145 ? -0.867 5.014 -8.736 1.00 98.50 145 ILE A CA 1
ATOM 1179 C C . ILE A 1 145 ? -2.172 5.778 -8.545 1.00 98.50 145 ILE A C 1
ATOM 1181 O O . ILE A 1 145 ? -2.438 6.775 -9.217 1.00 98.50 145 ILE A O 1
ATOM 1185 N N . ARG A 1 146 ? -2.983 5.323 -7.595 1.00 98.62 146 ARG A N 1
ATOM 1186 C CA . ARG A 1 146 ? -4.131 6.067 -7.091 1.00 98.62 146 ARG A CA 1
ATOM 1187 C C . ARG A 1 146 ? -4.000 6.254 -5.588 1.00 98.62 146 ARG A C 1
ATOM 1189 O O . ARG A 1 14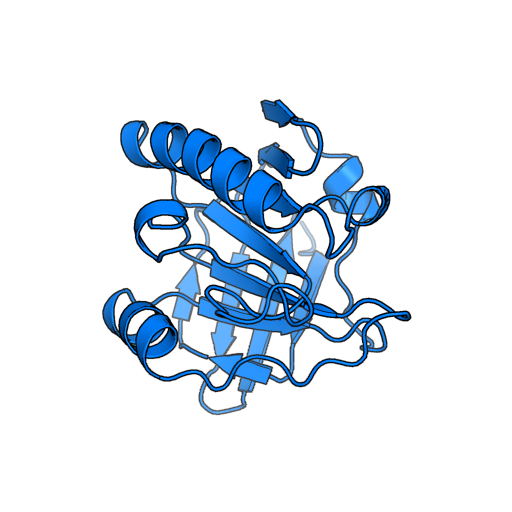6 ? -3.744 5.306 -4.849 1.00 98.62 146 ARG A O 1
ATOM 1196 N N . HIS A 1 147 ? -4.200 7.485 -5.146 1.00 98.75 147 HIS A N 1
ATOM 1197 C CA . HIS A 1 147 ? -4.353 7.857 -3.750 1.00 98.75 147 HIS A CA 1
ATOM 1198 C C . HIS A 1 147 ? -5.819 8.205 -3.504 1.00 98.75 147 HIS A C 1
ATOM 1200 O O . HIS A 1 147 ? -6.380 9.107 -4.130 1.00 98.75 147 HIS A O 1
ATOM 1206 N N . ILE A 1 148 ? -6.439 7.455 -2.602 1.00 98.69 148 ILE A N 1
ATOM 1207 C CA . ILE A 1 148 ? -7.809 7.672 -2.149 1.00 98.69 148 ILE A CA 1
ATOM 1208 C C . ILE A 1 148 ? -7.832 8.023 -0.666 1.00 98.69 148 ILE A C 1
ATOM 1210 O O . ILE A 1 148 ? -6.942 7.639 0.096 1.00 98.69 148 ILE A O 1
ATOM 1214 N N . GLU A 1 149 ? -8.903 8.690 -0.263 1.00 98.31 149 GLU A N 1
ATOM 1215 C CA . GLU A 1 149 ? -9.219 8.961 1.133 1.00 98.31 149 GLU A CA 1
ATOM 1216 C C . GLU A 1 149 ? -10.620 8.429 1.443 1.00 98.31 149 GLU A C 1
ATOM 1218 O O . GLU A 1 149 ? -11.567 8.629 0.676 1.00 98.31 149 GLU A O 1
ATOM 1223 N N . THR A 1 150 ? -10.745 7.725 2.563 1.00 97.44 150 THR A N 1
ATOM 1224 C CA . THR A 1 150 ? -12.010 7.173 3.050 1.00 97.44 150 THR A CA 1
ATOM 1225 C C . THR A 1 150 ? -12.729 8.174 3.954 1.00 97.44 150 THR A C 1
ATOM 1227 O O . THR A 1 150 ? -12.099 8.932 4.686 1.00 97.44 150 THR A O 1
ATOM 1230 N N . GLU A 1 151 ? -14.067 8.158 3.952 1.00 95.62 151 GLU A N 1
ATOM 1231 C CA . GLU A 1 151 ? -14.869 9.050 4.814 1.00 95.62 151 GLU A CA 1
ATOM 1232 C C . GLU A 1 151 ? -14.695 8.759 6.314 1.00 95.62 151 GLU A C 1
ATOM 1234 O O . GLU A 1 151 ? -14.846 9.649 7.150 1.00 95.62 151 GLU A O 1
ATOM 1239 N N . ALA A 1 152 ? -14.401 7.505 6.657 1.00 95.88 152 ALA A N 1
ATOM 1240 C CA . ALA A 1 152 ? -14.168 7.033 8.016 1.00 95.88 152 ALA A CA 1
ATOM 1241 C C . ALA A 1 152 ? -12.835 6.275 8.079 1.00 95.88 152 ALA A C 1
ATOM 1243 O O . ALA A 1 152 ? -12.434 5.677 7.072 1.00 95.88 152 ALA A O 1
ATOM 1244 N N . PRO A 1 153 ? -12.142 6.277 9.231 1.00 97.25 153 PRO A N 1
ATOM 1245 C CA . PRO A 1 153 ? -10.879 5.573 9.365 1.00 97.25 153 PRO A CA 1
ATOM 1246 C C . PRO A 1 153 ? -11.061 4.060 9.229 1.00 97.25 153 PRO A C 1
ATOM 1248 O O . PRO A 1 153 ? -12.082 3.477 9.596 1.00 97.25 153 PRO A O 1
ATOM 1251 N N . LEU A 1 154 ? -10.029 3.422 8.694 1.00 97.94 154 LEU A N 1
ATOM 1252 C CA . LEU A 1 154 ? -9.944 1.980 8.540 1.00 97.94 154 LEU A CA 1
ATOM 1253 C C . LEU A 1 154 ? -9.464 1.352 9.838 1.00 97.94 154 LEU A C 1
ATOM 1255 O O . LEU A 1 154 ? -8.595 1.897 10.516 1.00 97.94 154 LEU A O 1
ATOM 1259 N N . THR A 1 155 ? -9.969 0.155 10.129 1.00 98.00 155 THR A N 1
ATOM 1260 C CA . THR A 1 155 ? -9.479 -0.645 11.252 1.00 98.00 155 THR A CA 1
ATOM 1261 C C . THR A 1 155 ? -8.605 -1.782 10.741 1.00 98.00 155 THR A C 1
ATOM 1263 O O . THR A 1 155 ? -9.071 -2.700 10.068 1.00 98.00 155 THR A O 1
ATOM 1266 N N . ILE A 1 156 ? -7.328 -1.744 11.096 1.00 98.12 156 ILE A N 1
ATOM 1267 C CA . ILE A 1 156 ? -6.309 -2.733 10.760 1.00 98.12 156 ILE A CA 1
ATOM 1268 C C . ILE A 1 156 ? -5.978 -3.516 12.022 1.00 98.12 156 ILE A C 1
ATOM 1270 O O . ILE A 1 156 ? -5.623 -2.932 13.043 1.00 98.12 156 ILE A O 1
ATOM 1274 N N . LYS A 1 157 ? -6.076 -4.844 11.958 1.00 97.75 157 LYS A N 1
ATOM 1275 C CA . LYS A 1 157 ? -5.744 -5.745 13.070 1.00 97.75 157 LYS A CA 1
ATOM 1276 C C . LYS A 1 157 ? -4.772 -6.798 12.562 1.00 97.75 157 LYS A C 1
ATOM 1278 O O . LYS A 1 157 ? -5.057 -7.449 11.559 1.00 97.75 157 LYS A O 1
ATOM 1283 N N . VAL A 1 158 ? -3.650 -6.974 13.253 1.00 97.50 158 VAL A N 1
ATOM 1284 C CA . VAL A 1 158 ? -2.638 -7.985 12.929 1.00 97.50 158 VAL A CA 1
ATOM 1285 C C . VAL A 1 158 ? -2.261 -8.758 14.182 1.00 97.50 158 VAL A C 1
ATOM 1287 O O . VAL A 1 158 ? -1.821 -8.174 15.173 1.00 97.50 158 VAL A O 1
ATOM 1290 N N . ASP A 1 159 ? -2.401 -10.076 14.091 1.00 95.94 159 ASP A N 1
ATOM 1291 C CA . ASP A 1 159 ? -1.926 -11.061 15.050 1.00 95.94 159 ASP A CA 1
ATOM 1292 C C . ASP A 1 159 ? -0.765 -11.843 14.424 1.00 95.94 159 ASP A C 1
ATOM 1294 O O . ASP A 1 159 ? -0.947 -12.830 13.701 1.00 95.94 159 ASP A O 1
ATOM 1298 N N . GLY A 1 160 ? 0.454 -11.384 14.713 1.00 90.56 160 GLY A N 1
ATOM 1299 C CA . GLY A 1 160 ? 1.676 -12.006 14.207 1.00 90.56 160 GLY A CA 1
ATOM 1300 C C . GLY A 1 160 ? 1.959 -13.382 14.812 1.00 90.56 160 GLY A C 1
ATOM 1301 O O . GLY A 1 160 ? 2.754 -14.134 14.256 1.00 90.56 160 GLY A O 1
ATOM 1302 N N . ARG A 1 161 ? 1.307 -13.751 15.927 1.00 90.69 161 ARG A N 1
ATOM 1303 C CA . ARG A 1 161 ? 1.468 -15.075 16.546 1.00 90.69 161 ARG A CA 1
ATOM 1304 C C . ARG A 1 161 ? 0.758 -16.153 15.735 1.00 90.69 161 ARG A C 1
ATOM 1306 O O . ARG A 1 161 ? 1.281 -17.258 15.623 1.00 90.69 161 ARG A O 1
ATOM 1313 N N . TYR A 1 162 ? -0.418 -15.843 15.193 1.00 91.94 162 TYR A N 1
ATOM 1314 C CA . TYR A 1 162 ? -1.178 -16.768 14.343 1.00 91.94 162 TYR A CA 1
ATOM 1315 C C . TYR A 1 162 ? -1.048 -16.473 12.846 1.00 91.94 162 TYR A C 1
ATOM 1317 O O . TYR A 1 162 ? -1.669 -17.169 12.046 1.00 91.94 162 TYR A O 1
ATOM 1325 N N . GLY A 1 163 ? -0.268 -15.456 12.470 1.00 91.56 163 GLY A N 1
ATOM 1326 C CA . GLY A 1 163 ? -0.078 -15.054 11.078 1.00 91.56 163 GLY A CA 1
ATOM 1327 C C . GLY A 1 163 ? -1.327 -14.435 10.450 1.00 91.56 163 GLY A C 1
ATOM 1328 O O . GLY A 1 163 ? -1.430 -14.391 9.234 1.00 91.56 163 GLY A O 1
ATOM 1329 N N . ARG A 1 164 ? -2.287 -13.943 11.240 1.00 95.19 164 ARG A N 1
ATOM 1330 C CA . ARG A 1 164 ? -3.579 -13.467 10.724 1.00 95.19 164 ARG A CA 1
ATOM 1331 C C . ARG A 1 164 ? -3.677 -11.958 10.780 1.00 95.19 164 ARG A C 1
ATOM 1333 O O . ARG A 1 164 ? -3.382 -11.355 11.808 1.00 95.19 164 ARG A O 1
ATOM 1340 N N . GLY A 1 165 ? -4.184 -11.351 9.718 1.00 96.94 165 GLY A N 1
ATOM 1341 C CA . GLY A 1 165 ? -4.523 -9.937 9.725 1.00 96.94 165 GLY A CA 1
ATOM 1342 C C . GLY A 1 165 ? -5.747 -9.621 8.888 1.00 96.94 165 GLY A C 1
ATOM 1343 O O . GLY A 1 165 ? -6.078 -10.330 7.939 1.00 96.94 165 GLY A O 1
ATOM 1344 N N . VAL A 1 166 ? -6.403 -8.518 9.233 1.00 97.62 166 VAL A N 1
ATOM 1345 C CA . VAL A 1 166 ? -7.578 -8.005 8.530 1.00 97.62 166 VAL A CA 1
ATOM 1346 C C . VAL A 1 166 ? -7.539 -6.483 8.460 1.00 97.62 166 VAL A C 1
ATOM 1348 O O . VAL A 1 166 ? -7.091 -5.822 9.399 1.00 97.62 166 VAL A O 1
ATOM 1351 N N . ILE A 1 167 ? -8.032 -5.940 7.349 1.00 97.94 167 ILE A N 1
ATOM 1352 C CA . ILE A 1 167 ? -8.340 -4.520 7.184 1.00 97.94 167 ILE A CA 1
ATOM 1353 C C . ILE A 1 167 ? -9.848 -4.397 6.990 1.00 97.94 167 ILE A C 1
ATOM 1355 O O . ILE A 1 167 ? -10.434 -5.069 6.136 1.00 97.94 167 ILE A O 1
ATOM 1359 N N . LEU A 1 168 ? -10.474 -3.562 7.809 1.00 97.00 168 LEU A N 1
ATOM 1360 C CA . LEU A 1 168 ? -11.915 -3.369 7.892 1.00 97.00 168 LEU A CA 1
ATOM 1361 C C . LEU A 1 168 ? -12.268 -1.925 7.532 1.00 97.00 168 LEU A C 1
ATOM 1363 O O . LEU A 1 168 ? -11.542 -0.997 7.888 1.00 97.00 168 LEU A O 1
ATOM 1367 N N . HIS A 1 169 ? -13.407 -1.761 6.869 1.00 94.06 169 HIS A N 1
ATOM 1368 C CA . HIS A 1 169 ? -14.035 -0.474 6.593 1.00 94.06 169 HIS A CA 1
ATOM 1369 C C . HIS A 1 169 ? -15.459 -0.436 7.169 1.00 94.06 169 HIS A C 1
ATOM 1371 O O . HIS A 1 169 ? -16.053 -1.489 7.433 1.00 94.06 169 HIS A O 1
ATOM 1377 N N . GLU A 1 170 ? -16.009 0.766 7.355 1.00 87.19 170 GLU A N 1
ATOM 1378 C CA . GLU A 1 170 ? -17.406 0.966 7.784 1.00 87.19 170 GLU A CA 1
ATOM 1379 C C . GLU A 1 170 ? -18.449 0.716 6.680 1.00 87.19 170 GLU A C 1
ATOM 1381 O O . GLU A 1 170 ? -18.107 0.779 5.472 1.00 87.19 170 GLU A O 1
#

Organism: NCBI:txid1970774

Sequence (170 aa):
KSEKVLLASDTVVGNGIIDHITDIVYVKPESFDTRYTMKMAEELEKINHKLVAEDRPYILIGFGRWGTSDPQAGIPVKFGQVSGARVMVEATLPELNYTLSQGSHFFHNVTSFKILYFSVYHYSEYRIKWEWLNSQRVVEETEFIRHIETEAPLTIKVDGRYGRGVILHE

Secondary structure (DSSP, 8-state):
---EEEEEESSEE--EEEEEEEEEEEE-GGG--GGGHHHHHHHHHHHHHHHHHTT--EEEEEESEET-S-TTSEE---GGGGTTEEEEEEE-BTTB-PPPP--HHHHHHHHHTT-EEEEE-TTSSS---HHHHHTSEEEEE-SSEEEEEEEEEEEEEEETTTTEEEEEE-

Radius of gyration: 14.5 Å; chains: 1; bounding box: 40×33×34 Å